Protein AF-A0A529R728-F1 (afdb_monomer)

Foldseek 3Di:
DELVCLLPDNLQVVQVLLVHQVCLQVLCVVLVLDDDCQFADGSSLLVSLLCCCVVPPDHLVVSQVVCVVSVRTHDDSVRNVVSNVSCVSSVVVSVVVSVVVVVVVDDPPDDDWDWDWDWDFDDDPDDDPPDGIDTDTDTDDD

Radius of gyration: 22.69 Å; Cα contacts (8 Å, |Δi|>4): 132; chains: 1; bounding box: 37×40×66 Å

Sequence (142 aa):
MTHESFVDDGWAETLELLGGEELIAESARETKAFLRPRGIRSASDLLRLTLAYCLGKVGMRGVVAWAAASGIADISDVALLGRLRNAGPWLQQLIGHLLQREEEGLAKGRLIRILDATAVAKAGAHEKKNNGLWRMHCAFGS

Nearest PDB structures (foldseek):
  7sxq-assembly2_B  TM=4.331E-01  e=2.943E+00  Plasmodium falciparum 3D7
  8jrb-assembly2_B  TM=3.846E-01  e=2.186E+00  Aquifex pyrophilus
  7sxl-assembly1_A  TM=4.135E-01  e=3.314E+00  Plasmodium falciparum 3D7

pLDDT: mean 82.15, std 14.72, range [48.12, 96.81]

Structure (mmCIF, N/CA/C/O backbone):
data_AF-A0A529R728-F1
#
_entry.id   AF-A0A529R728-F1
#
loop_
_atom_site.group_PDB
_atom_site.id
_atom_site.type_symbol
_atom_site.label_atom_id
_atom_site.label_alt_id
_atom_site.label_comp_id
_atom_site.label_asym_id
_atom_site.label_entity_id
_atom_site.label_seq_id
_atom_site.pdbx_PDB_ins_code
_atom_site.Cartn_x
_atom_site.Cartn_y
_atom_site.Cartn_z
_atom_site.occupancy
_atom_site.B_iso_or_equiv
_atom_site.auth_seq_id
_atom_site.auth_comp_id
_atom_site.auth_asym_id
_atom_site.auth_atom_id
_atom_site.pdbx_PDB_model_num
ATOM 1 N N . MET A 1 1 ? 6.962 -12.471 6.520 1.00 48.12 1 MET A N 1
ATOM 2 C CA . MET A 1 1 ? 6.071 -12.426 5.349 1.00 48.12 1 MET A CA 1
ATOM 3 C C . MET A 1 1 ? 6.966 -12.345 4.113 1.00 48.12 1 MET A C 1
ATOM 5 O O . MET A 1 1 ? 7.691 -11.369 3.971 1.00 48.12 1 MET A O 1
ATOM 9 N N . THR A 1 2 ? 7.100 -13.434 3.350 1.00 51.59 2 THR A N 1
ATOM 10 C CA . THR A 1 2 ? 7.905 -13.480 2.111 1.00 51.59 2 THR A CA 1
ATOM 11 C C . THR A 1 2 ? 7.107 -12.852 0.966 1.00 51.59 2 THR A C 1
ATOM 13 O O . THR A 1 2 ? 5.878 -12.871 1.002 1.00 51.59 2 THR A O 1
ATOM 16 N N . HIS A 1 3 ? 7.778 -12.283 -0.045 1.00 53.56 3 HIS A N 1
ATOM 17 C CA . HIS A 1 3 ? 7.110 -11.638 -1.189 1.00 53.56 3 HIS A CA 1
ATOM 18 C C . HIS A 1 3 ? 6.090 -12.556 -1.886 1.00 53.56 3 HIS A C 1
ATOM 20 O O . HIS A 1 3 ? 5.107 -12.051 -2.407 1.00 53.56 3 HIS A O 1
ATOM 26 N N . GLU A 1 4 ? 6.267 -13.878 -1.791 1.00 53.19 4 GLU A N 1
ATOM 27 C CA . GLU A 1 4 ? 5.329 -14.920 -2.241 1.00 53.19 4 GLU A CA 1
ATOM 28 C C . GLU A 1 4 ? 3.903 -14.761 -1.690 1.00 53.19 4 GLU A C 1
ATOM 30 O O . GLU A 1 4 ? 2.944 -15.012 -2.408 1.00 53.19 4 GLU A O 1
ATOM 35 N N . SER A 1 5 ? 3.731 -14.280 -0.452 1.00 56.59 5 SER A N 1
ATOM 36 C CA . SER A 1 5 ? 2.390 -14.049 0.125 1.00 56.59 5 SER A CA 1
ATOM 37 C C . SER A 1 5 ? 1.618 -12.918 -0.562 1.00 56.59 5 SER A C 1
ATOM 39 O O . SER A 1 5 ? 0.391 -12.905 -0.550 1.00 56.59 5 SER A O 1
ATOM 41 N N . PHE A 1 6 ? 2.333 -12.007 -1.224 1.00 59.56 6 PHE A N 1
ATOM 42 C CA . PHE A 1 6 ? 1.753 -10.986 -2.083 1.00 59.56 6 PHE A CA 1
ATOM 43 C C . PHE A 1 6 ? 1.683 -11.459 -3.534 1.00 59.56 6 PHE A C 1
ATOM 45 O O . PHE A 1 6 ? 1.677 -10.592 -4.396 1.00 59.56 6 PHE A O 1
ATOM 52 N N . VAL A 1 7 ? 1.705 -12.761 -3.858 1.00 58.94 7 VAL A N 1
ATOM 53 C CA . VAL A 1 7 ? 1.700 -13.248 -5.256 1.00 58.94 7 VAL A CA 1
ATOM 54 C C . VAL A 1 7 ? 0.350 -13.788 -5.719 1.00 58.94 7 VAL A C 1
ATOM 56 O O . VAL A 1 7 ? 0.109 -13.567 -6.889 1.00 58.94 7 VAL A O 1
ATOM 59 N N . ASP A 1 8 ? -0.567 -14.288 -4.874 1.00 60.94 8 ASP A N 1
ATOM 60 C CA . ASP A 1 8 ? -2.017 -14.285 -5.203 1.00 60.94 8 ASP A CA 1
ATOM 61 C C . ASP A 1 8 ? -2.948 -14.720 -4.051 1.00 60.94 8 ASP A C 1
ATOM 63 O O . ASP A 1 8 ? -3.868 -13.972 -3.729 1.00 60.94 8 ASP A O 1
ATOM 67 N N . ASP A 1 9 ? -2.699 -15.846 -3.370 1.00 61.41 9 ASP A N 1
ATOM 68 C CA . ASP A 1 9 ? -3.707 -16.435 -2.457 1.00 61.41 9 ASP A CA 1
ATOM 69 C C . ASP A 1 9 ? -4.090 -15.533 -1.266 1.00 61.41 9 ASP A C 1
ATOM 71 O O . ASP A 1 9 ? -5.262 -15.397 -0.932 1.00 61.41 9 ASP A O 1
ATOM 75 N N . GLY A 1 10 ? -3.121 -14.845 -0.652 1.00 79.69 10 GLY A N 1
ATOM 76 C CA . GLY A 1 10 ? -3.386 -13.937 0.474 1.00 79.69 10 GLY A CA 1
ATOM 77 C C . GLY A 1 10 ? -3.778 -12.515 0.063 1.00 79.69 10 GLY A C 1
ATOM 78 O O . GLY A 1 10 ? -4.195 -11.715 0.904 1.00 79.69 10 GLY A O 1
ATOM 79 N N . TRP A 1 11 ? -3.621 -12.155 -1.216 1.00 88.62 11 TRP A N 1
ATOM 80 C CA . TRP A 1 11 ? -3.829 -10.774 -1.650 1.00 88.62 11 TRP A CA 1
ATOM 81 C C . TRP A 1 11 ? -5.313 -10.411 -1.703 1.00 88.62 11 TRP A C 1
ATOM 83 O O . TRP A 1 11 ? -5.693 -9.358 -1.197 1.00 88.62 11 TRP A O 1
ATOM 93 N N . ALA A 1 12 ? -6.156 -11.300 -2.232 1.00 88.75 12 ALA A N 1
ATOM 94 C CA . ALA A 1 12 ? -7.604 -11.100 -2.243 1.00 88.75 12 ALA A CA 1
ATOM 95 C C . ALA A 1 12 ? -8.172 -10.974 -0.817 1.00 88.75 12 ALA A C 1
ATOM 97 O O . ALA A 1 12 ? -8.913 -10.037 -0.531 1.00 88.75 12 ALA A O 1
ATOM 98 N N . GLU A 1 13 ? -7.743 -11.841 0.107 1.00 87.69 13 GLU A N 1
ATOM 99 C CA . GLU A 1 13 ? -8.124 -11.760 1.525 1.00 87.69 13 GLU A CA 1
ATOM 100 C C . GLU A 1 13 ? -7.675 -10.444 2.175 1.00 87.69 13 GLU A C 1
ATOM 102 O O . GLU A 1 13 ? -8.402 -9.859 2.974 1.00 87.69 13 GLU A O 1
ATOM 107 N N . THR A 1 14 ? -6.492 -9.940 1.808 1.00 88.94 14 THR A N 1
ATOM 108 C CA . THR A 1 14 ? -5.997 -8.641 2.287 1.00 88.94 14 THR A CA 1
ATOM 109 C C . THR A 1 14 ? -6.888 -7.492 1.808 1.00 88.94 14 THR A C 1
ATOM 111 O O . THR A 1 14 ? -7.167 -6.577 2.582 1.00 88.94 14 THR A O 1
ATOM 114 N N . LEU A 1 15 ? -7.352 -7.531 0.553 1.00 92.06 15 LEU A N 1
ATOM 115 C CA . LEU A 1 15 ? -8.268 -6.523 0.012 1.00 92.06 15 LEU A CA 1
ATOM 116 C C . LEU A 1 15 ? -9.623 -6.568 0.724 1.00 92.06 15 LEU A C 1
ATOM 118 O O . LEU A 1 15 ? -10.107 -5.525 1.151 1.00 92.06 15 LEU A O 1
ATOM 122 N N . GLU A 1 16 ? -1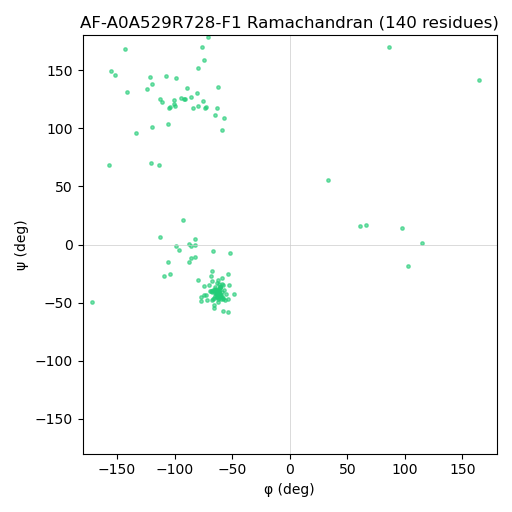0.191 -7.759 0.921 1.00 90.38 16 GLU A N 1
ATOM 123 C CA . GLU A 1 16 ? -11.435 -7.951 1.681 1.00 90.38 16 GLU A CA 1
ATOM 124 C C . GLU A 1 16 ? -11.304 -7.443 3.122 1.00 90.38 16 GLU A C 1
ATOM 126 O O . GLU A 1 16 ? -12.147 -6.689 3.616 1.00 90.38 16 GLU A O 1
ATOM 131 N N . LEU A 1 17 ? -10.192 -7.767 3.792 1.00 86.88 17 LEU A N 1
ATOM 132 C CA . LEU A 1 17 ? -9.917 -7.282 5.141 1.00 86.88 17 LEU A CA 1
ATOM 133 C C . LEU A 1 17 ? -9.931 -5.750 5.201 1.00 86.88 17 LEU A C 1
ATOM 135 O O . LEU A 1 17 ? -10.456 -5.197 6.165 1.00 86.88 17 LEU A O 1
ATOM 139 N N . LEU A 1 18 ? -9.398 -5.088 4.174 1.00 89.62 18 LEU A N 1
ATOM 140 C CA . LEU A 1 18 ? -9.293 -3.634 4.054 1.00 89.62 18 LEU A CA 1
ATOM 141 C C . LEU A 1 18 ? -10.566 -2.939 3.543 1.00 89.62 18 LEU A C 1
ATOM 143 O O . LEU A 1 18 ? -10.546 -1.723 3.357 1.00 89.62 18 LEU A O 1
ATOM 147 N N . GLY A 1 19 ? -11.666 -3.673 3.357 1.00 88.88 19 GLY A N 1
ATOM 148 C CA . GLY A 1 19 ? -12.952 -3.117 2.924 1.00 88.88 19 GLY A CA 1
ATOM 149 C C . GLY A 1 19 ? -13.235 -3.243 1.424 1.00 88.88 19 GLY A C 1
ATOM 150 O O . GLY A 1 19 ? -14.155 -2.598 0.929 1.00 88.88 19 GLY A O 1
ATOM 151 N N . GLY A 1 20 ? -12.472 -4.071 0.710 1.00 93.19 20 GLY A N 1
ATOM 152 C CA . GLY A 1 20 ? -12.697 -4.420 -0.692 1.00 93.19 20 GLY A CA 1
ATOM 153 C C . GLY A 1 20 ? -12.084 -3.446 -1.703 1.00 93.19 20 GLY A C 1
ATOM 154 O O . GLY A 1 20 ? -11.611 -2.355 -1.372 1.00 93.19 20 GLY A O 1
ATOM 155 N N . GLU A 1 21 ? -12.095 -3.849 -2.977 1.00 94.62 21 GLU A N 1
ATOM 156 C CA . GLU A 1 21 ? -11.517 -3.063 -4.081 1.00 94.62 21 GLU A CA 1
ATOM 157 C C . GLU A 1 21 ? -12.166 -1.685 -4.251 1.00 94.62 21 GLU A C 1
ATOM 159 O O . GLU A 1 21 ? -11.479 -0.717 -4.581 1.00 94.62 21 GLU A O 1
ATOM 164 N N . GLU A 1 22 ? -13.477 -1.585 -4.029 1.00 94.50 22 GLU A N 1
ATOM 165 C CA . GLU A 1 22 ? -14.233 -0.348 -4.232 1.00 94.50 22 GLU A CA 1
ATOM 166 C C . GLU A 1 22 ? -13.793 0.744 -3.252 1.00 94.50 22 GLU A C 1
ATOM 168 O O . GLU A 1 22 ? -13.369 1.818 -3.687 1.00 94.50 22 GLU A O 1
ATOM 173 N N . LEU A 1 23 ? -13.777 0.438 -1.950 1.00 94.56 23 LEU A N 1
ATOM 174 C CA . LEU A 1 23 ? -13.329 1.360 -0.904 1.00 94.56 23 LEU A CA 1
ATOM 175 C C . LEU A 1 23 ? -11.861 1.752 -1.100 1.00 94.56 23 LEU A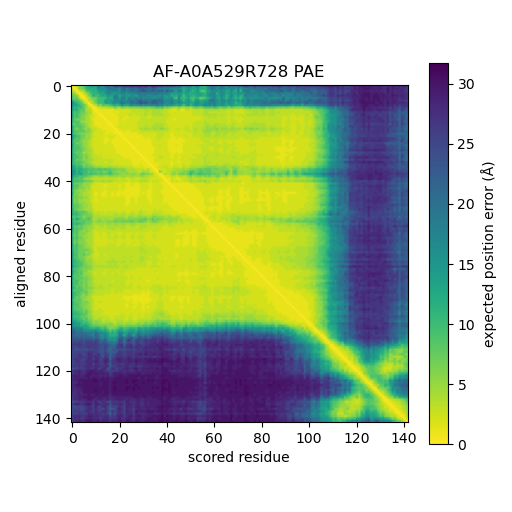 C 1
ATOM 177 O O . LEU A 1 23 ? -11.494 2.923 -0.957 1.00 94.56 23 LEU A O 1
ATOM 181 N N . ILE A 1 24 ? -11.005 0.798 -1.472 1.00 96.38 24 ILE A N 1
ATOM 182 C CA . ILE A 1 24 ? -9.591 1.059 -1.770 1.00 96.38 24 ILE A CA 1
ATOM 183 C C . ILE A 1 24 ? -9.462 2.022 -2.958 1.00 96.38 24 ILE A C 1
ATOM 185 O O . ILE A 1 24 ? -8.694 2.984 -2.889 1.00 96.38 24 ILE A O 1
ATOM 189 N N . ALA A 1 25 ? -10.214 1.808 -4.039 1.00 96.25 25 ALA A N 1
ATOM 190 C CA . ALA A 1 25 ? -10.167 2.660 -5.221 1.00 96.25 25 ALA A CA 1
ATOM 191 C C . ALA A 1 25 ? -10.749 4.060 -4.973 1.00 96.25 25 ALA A C 1
ATOM 193 O O . ALA A 1 25 ? -10.199 5.044 -5.476 1.00 96.25 25 ALA A O 1
ATOM 194 N N . GLU A 1 26 ? -11.842 4.167 -4.219 1.00 96.06 26 GLU A N 1
ATOM 195 C CA . GLU A 1 26 ? -12.470 5.438 -3.852 1.00 96.06 26 GLU A CA 1
ATOM 196 C C . GLU A 1 26 ? -11.548 6.267 -2.953 1.00 96.06 26 GLU A C 1
ATOM 198 O O . GLU A 1 26 ? -11.136 7.366 -3.339 1.00 96.06 26 GLU A O 1
ATOM 203 N N . SER A 1 27 ? -11.094 5.691 -1.838 1.00 96.38 27 SER A N 1
ATOM 204 C CA . SER A 1 27 ? -10.185 6.358 -0.898 1.00 96.38 27 SER A CA 1
ATOM 205 C C . SER A 1 27 ? -8.876 6.812 -1.554 1.00 96.38 27 SER A C 1
ATOM 207 O O . SER A 1 27 ? -8.350 7.885 -1.240 1.00 96.38 27 SER A O 1
ATOM 209 N N . ALA A 1 28 ? -8.352 6.050 -2.522 1.00 96.62 28 ALA A N 1
ATOM 210 C CA . ALA A 1 28 ? -7.142 6.425 -3.254 1.00 96.62 28 ALA A CA 1
ATOM 211 C C . ALA A 1 28 ? -7.347 7.657 -4.146 1.00 96.62 28 ALA A C 1
ATOM 213 O O . ALA A 1 28 ? -6.403 8.423 -4.378 1.00 96.62 28 ALA A O 1
ATOM 214 N N . ARG A 1 29 ? -8.564 7.852 -4.671 1.00 95.31 29 ARG A N 1
ATOM 215 C CA . ARG A 1 29 ? -8.920 9.024 -5.482 1.00 95.31 29 ARG A CA 1
ATOM 216 C C . ARG A 1 29 ? -9.153 10.245 -4.605 1.00 95.31 29 ARG A C 1
ATOM 218 O O . ARG A 1 29 ? -8.610 11.304 -4.917 1.00 95.31 29 ARG A O 1
ATOM 225 N N . GLU A 1 30 ? -9.895 10.091 -3.510 1.00 96.69 30 GLU A N 1
ATOM 226 C CA . GLU A 1 30 ? -10.199 11.166 -2.554 1.00 96.69 30 GLU A CA 1
ATOM 227 C C . GLU A 1 30 ? -8.926 11.806 -1.997 1.00 96.69 30 GLU A C 1
ATOM 229 O O . GLU A 1 30 ? -8.743 13.025 -2.029 1.00 96.69 30 GLU A O 1
ATOM 234 N N . THR A 1 31 ? -7.988 10.961 -1.577 1.00 96.12 31 THR A N 1
ATOM 235 C CA . THR A 1 31 ? -6.689 11.374 -1.028 1.00 96.12 31 THR A CA 1
ATOM 236 C C . THR A 1 31 ? -5.650 11.697 -2.102 1.00 96.12 31 THR A C 1
ATOM 238 O O . THR A 1 31 ? -4.526 12.088 -1.787 1.00 96.12 31 THR A O 1
ATOM 241 N N . LYS A 1 32 ? -6.016 11.564 -3.385 1.00 95.00 32 LYS A N 1
ATOM 242 C CA . LYS A 1 32 ? -5.164 11.808 -4.561 1.00 95.00 32 LYS A CA 1
ATOM 243 C C . LYS A 1 32 ? -3.924 10.907 -4.652 1.00 95.00 32 LYS A C 1
ATOM 245 O O . LYS A 1 32 ? -3.036 11.186 -5.462 1.00 95.00 32 LYS A O 1
ATOM 250 N N . ALA A 1 33 ? -3.870 9.809 -3.899 1.00 94.19 33 ALA A N 1
ATOM 251 C CA . ALA A 1 33 ? -2.793 8.824 -3.988 1.00 94.19 33 ALA A CA 1
ATOM 252 C C . ALA A 1 33 ? -2.769 8.108 -5.351 1.00 94.19 33 ALA A C 1
ATOM 254 O O . ALA A 1 33 ? -1.695 7.875 -5.919 1.00 94.19 33 ALA A O 1
ATOM 255 N N . PHE A 1 34 ? -3.942 7.827 -5.932 1.00 95.12 34 PHE A N 1
ATOM 256 C CA . PHE A 1 34 ? -4.061 7.167 -7.232 1.00 95.12 34 PHE A CA 1
ATOM 257 C C . PHE A 1 34 ? -5.074 7.862 -8.151 1.00 95.12 34 PHE A C 1
ATOM 259 O O . PHE A 1 34 ? -6.272 7.605 -8.119 1.00 95.12 34 PHE A O 1
ATOM 266 N N . LEU A 1 35 ? -4.568 8.741 -9.023 1.00 88.62 35 LEU A N 1
ATOM 267 C CA . LEU A 1 35 ? -5.386 9.457 -10.018 1.00 88.62 35 LEU A CA 1
ATOM 268 C C . LEU A 1 35 ? -5.156 8.994 -11.459 1.00 88.62 35 LEU A C 1
ATOM 270 O O . LEU A 1 35 ?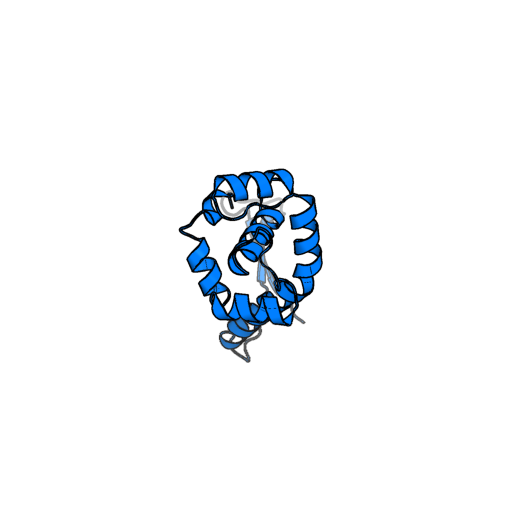 -6.009 9.170 -12.324 1.00 88.62 35 LEU A O 1
ATOM 274 N N . ARG A 1 36 ? -3.960 8.479 -11.754 1.00 86.81 36 ARG A N 1
ATOM 275 C CA . ARG A 1 36 ? -3.544 8.093 -13.109 1.00 86.81 36 ARG A CA 1
ATOM 276 C C . ARG A 1 36 ? -2.715 6.810 -13.043 1.00 86.81 36 ARG A C 1
ATOM 278 O O . ARG A 1 36 ? -1.738 6.832 -12.288 1.00 86.81 36 ARG A O 1
ATOM 285 N N . PRO A 1 37 ? -3.002 5.787 -13.866 1.00 84.75 37 PRO A N 1
ATOM 286 C CA . PRO A 1 37 ? -2.304 4.500 -13.835 1.00 84.75 37 PRO A CA 1
ATOM 287 C C . PRO A 1 37 ? -0.781 4.592 -14.055 1.00 84.75 37 PRO A C 1
ATOM 289 O O . PRO A 1 37 ? -0.006 4.224 -13.180 1.00 84.75 37 PRO A O 1
ATOM 292 N N . ARG A 1 38 ? -0.326 5.177 -15.179 1.00 86.06 38 ARG A N 1
ATOM 293 C CA . ARG A 1 38 ? 1.102 5.378 -15.556 1.00 86.06 38 ARG A CA 1
ATOM 294 C C . ARG A 1 38 ? 2.056 4.258 -15.070 1.00 86.06 38 ARG A C 1
ATOM 296 O O . ARG A 1 38 ? 3.014 4.552 -14.358 1.00 86.06 38 ARG A O 1
ATOM 303 N N . GLY A 1 39 ? 1.765 3.004 -15.419 1.00 86.62 39 GLY A N 1
ATOM 304 C CA . GLY A 1 39 ? 2.590 1.836 -15.066 1.00 86.62 39 GLY A CA 1
ATOM 305 C C . GLY A 1 39 ? 2.053 0.971 -13.919 1.00 86.62 39 GLY A C 1
ATOM 306 O O . GLY A 1 39 ? 2.402 -0.201 -13.831 1.00 86.62 39 GLY A O 1
ATOM 307 N N . ILE A 1 40 ? 1.147 1.503 -13.093 1.00 93.12 40 ILE A N 1
ATOM 308 C CA . ILE A 1 40 ? 0.417 0.765 -12.049 1.00 93.12 40 ILE A CA 1
ATOM 309 C C . ILE A 1 40 ? -1.057 0.707 -12.459 1.00 93.12 40 ILE A C 1
ATOM 311 O O . ILE A 1 40 ? -1.642 1.750 -12.743 1.00 93.12 40 ILE A O 1
ATOM 315 N N . ARG A 1 41 ? -1.662 -0.483 -12.542 1.00 91.94 41 ARG A N 1
ATOM 316 C CA . ARG A 1 41 ? -2.972 -0.658 -13.201 1.00 91.94 41 ARG A CA 1
ATOM 317 C C . ARG A 1 41 ? -4.142 -0.242 -12.315 1.00 91.94 41 ARG A C 1
ATOM 319 O O . ARG A 1 41 ? -5.131 0.275 -12.830 1.00 91.94 41 ARG A O 1
ATOM 326 N N . SER A 1 42 ? -4.000 -0.392 -11.003 1.00 94.62 42 SER A N 1
ATOM 327 C CA . SER A 1 42 ? -5.063 -0.125 -10.035 1.00 94.62 42 SER A CA 1
ATOM 328 C C . SER A 1 42 ? -4.543 0.488 -8.730 1.00 94.62 42 SER A C 1
ATOM 330 O O . SER A 1 42 ? -3.339 0.504 -8.453 1.00 94.62 42 SER A O 1
ATOM 332 N N . ALA A 1 43 ? -5.467 0.989 -7.905 1.00 95.62 43 ALA A N 1
ATOM 333 C CA . ALA A 1 43 ? -5.155 1.362 -6.530 1.00 95.62 43 ALA A CA 1
ATOM 334 C C . ALA A 1 43 ? -4.708 0.129 -5.724 1.00 95.62 43 ALA A C 1
ATOM 336 O O . ALA A 1 43 ? -3.722 0.216 -4.998 1.00 95.62 43 ALA A O 1
ATOM 337 N N . SER A 1 44 ? -5.341 -1.030 -5.930 1.00 95.38 44 SER A N 1
ATOM 338 C CA . SER A 1 44 ? -4.929 -2.309 -5.343 1.00 95.38 44 SER A CA 1
ATOM 339 C C . SER A 1 44 ? -3.457 -2.620 -5.645 1.00 95.38 44 SER A C 1
ATOM 341 O O . SER A 1 44 ? -2.686 -2.887 -4.730 1.00 95.38 44 SER A O 1
ATOM 343 N N . ASP A 1 45 ? -3.005 -2.476 -6.893 1.00 95.31 45 ASP A N 1
ATOM 344 C CA . ASP A 1 45 ? -1.595 -2.701 -7.245 1.00 95.31 45 ASP A CA 1
ATOM 345 C C . ASP A 1 45 ? -0.663 -1.689 -6.572 1.00 95.31 45 ASP A C 1
ATOM 347 O O . ASP A 1 45 ? 0.412 -2.056 -6.098 1.00 95.31 45 ASP A O 1
ATOM 351 N N . LEU A 1 46 ? -1.065 -0.414 -6.477 1.00 95.75 46 LEU A N 1
ATOM 352 C CA . LEU A 1 46 ? -0.286 0.586 -5.741 1.00 95.75 46 LEU A CA 1
ATOM 353 C C . LEU A 1 46 ? -0.143 0.188 -4.265 1.00 95.75 46 LEU A C 1
ATOM 355 O O . LEU A 1 46 ? 0.949 0.299 -3.700 1.00 95.75 46 LEU A O 1
ATOM 359 N N . LEU A 1 47 ? -1.221 -0.288 -3.645 1.00 95.50 47 LEU A N 1
ATOM 360 C CA . LEU A 1 47 ? -1.210 -0.765 -2.268 1.00 95.50 47 LEU A CA 1
ATOM 361 C C . LEU A 1 47 ? -0.319 -2.003 -2.116 1.00 95.50 47 LEU A C 1
ATOM 363 O O . LEU A 1 47 ? 0.488 -2.059 -1.191 1.00 95.50 47 LEU A O 1
ATOM 367 N N . ARG A 1 48 ? -0.386 -2.946 -3.062 1.00 94.44 48 ARG A N 1
ATOM 368 C CA . ARG A 1 48 ? 0.454 -4.153 -3.102 1.00 94.44 48 ARG A CA 1
ATOM 369 C C . ARG A 1 48 ? 1.935 -3.791 -3.132 1.00 94.44 48 ARG A C 1
ATOM 371 O O . ARG A 1 48 ? 2.714 -4.308 -2.337 1.00 9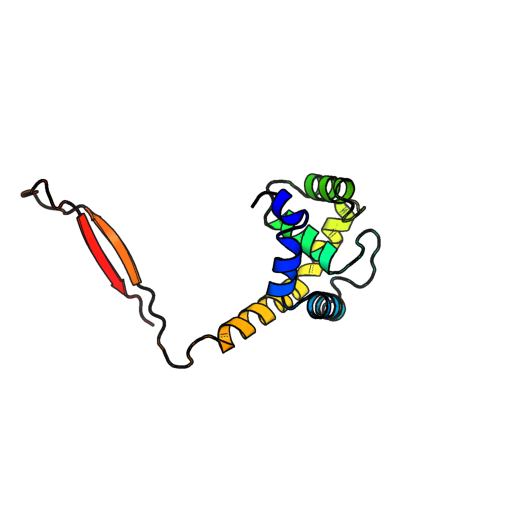4.44 48 ARG A O 1
ATOM 378 N N . LEU A 1 49 ? 2.320 -2.842 -3.987 1.00 94.62 49 LEU A N 1
ATOM 379 C CA . LEU A 1 49 ? 3.693 -2.327 -4.063 1.00 94.62 49 LEU A CA 1
ATOM 380 C C . LEU A 1 49 ? 4.112 -1.593 -2.786 1.00 94.62 49 LEU A C 1
ATOM 382 O O . LEU A 1 49 ? 5.251 -1.729 -2.341 1.00 94.62 49 LEU A O 1
ATOM 386 N N . THR A 1 50 ? 3.193 -0.834 -2.188 1.00 94.38 50 THR A N 1
ATOM 387 C CA . THR A 1 50 ? 3.424 -0.120 -0.926 1.00 94.38 50 THR A CA 1
ATOM 388 C C . THR A 1 50 ? 3.718 -1.100 0.204 1.00 94.38 50 THR A C 1
ATOM 390 O O . THR A 1 50 ? 4.730 -0.965 0.888 1.00 94.38 50 THR A O 1
ATOM 393 N N . LEU A 1 51 ? 2.893 -2.137 0.356 1.00 92.12 51 LEU A N 1
ATOM 394 C CA . LEU A 1 51 ? 3.080 -3.171 1.370 1.00 92.12 51 LEU A CA 1
ATOM 395 C C . LEU A 1 51 ? 4.324 -4.021 1.098 1.00 92.12 51 LEU A C 1
ATOM 397 O O . LEU A 1 51 ? 5.084 -4.286 2.026 1.00 92.12 51 LEU A O 1
ATOM 401 N N . ALA A 1 52 ? 4.600 -4.370 -0.160 1.00 92.00 52 ALA A N 1
ATOM 402 C CA . ALA A 1 52 ? 5.825 -5.073 -0.533 1.00 92.00 52 ALA A CA 1
ATOM 403 C C . ALA A 1 52 ? 7.088 -4.270 -0.182 1.00 92.00 52 ALA A C 1
ATOM 405 O O . ALA A 1 52 ? 8.080 -4.857 0.245 1.00 92.00 52 ALA A O 1
ATOM 406 N N . TYR A 1 53 ? 7.056 -2.941 -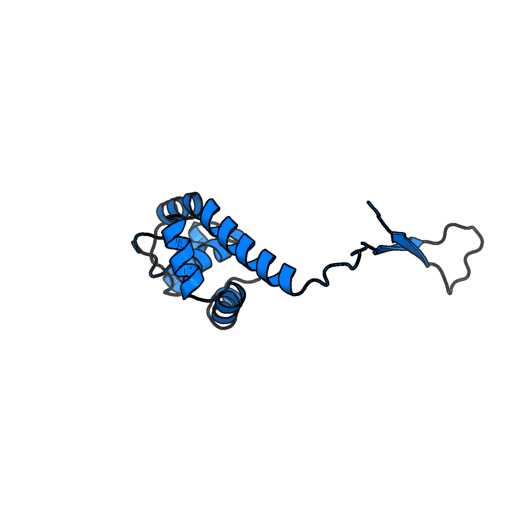0.323 1.00 92.50 53 TYR A N 1
ATOM 407 C CA . TYR A 1 53 ? 8.160 -2.071 0.081 1.00 92.50 53 TYR A CA 1
ATOM 408 C C . TYR A 1 53 ? 8.279 -1.932 1.604 1.00 92.50 53 TYR A C 1
ATOM 410 O O . TYR A 1 53 ? 9.383 -2.002 2.137 1.00 92.50 53 TYR A O 1
ATOM 418 N N . CYS A 1 54 ? 7.164 -1.753 2.315 1.00 89.62 54 CYS A N 1
ATOM 419 C CA . CYS A 1 54 ? 7.171 -1.540 3.764 1.00 89.62 54 CYS A CA 1
ATOM 420 C C . CYS A 1 54 ? 7.451 -2.815 4.574 1.00 89.62 54 CYS A C 1
ATOM 422 O O . CYS A 1 54 ? 8.074 -2.738 5.630 1.00 89.62 54 CYS A O 1
ATOM 424 N N . LEU A 1 55 ? 6.970 -3.971 4.110 1.00 86.81 55 LEU A N 1
ATOM 425 C CA . LEU A 1 55 ? 7.032 -5.249 4.833 1.00 86.81 55 LEU A CA 1
ATOM 426 C C . LEU A 1 55 ? 8.079 -6.214 4.258 1.00 86.81 55 LEU A C 1
ATOM 428 O O . LEU A 1 55 ? 8.422 -7.214 4.894 1.00 86.81 55 LEU A O 1
ATOM 432 N N . GLY A 1 56 ? 8.570 -5.939 3.048 1.00 84.19 56 GLY A N 1
ATOM 433 C CA . GLY A 1 56 ? 9.590 -6.736 2.381 1.00 84.19 56 GLY A CA 1
ATOM 434 C C . GLY A 1 56 ? 10.997 -6.513 2.932 1.00 84.19 56 GLY A C 1
ATOM 435 O O . GLY A 1 56 ? 11.269 -5.598 3.704 1.00 84.19 56 GLY A O 1
ATOM 436 N N . LYS A 1 57 ? 11.929 -7.367 2.496 1.00 85.94 57 LYS A N 1
ATOM 437 C CA . LYS A 1 57 ? 13.362 -7.269 2.848 1.00 85.94 57 LYS A CA 1
ATOM 438 C C . LYS A 1 57 ? 14.203 -6.596 1.762 1.00 85.94 57 LYS A C 1
ATOM 440 O O . LYS A 1 57 ? 15.417 -6.479 1.911 1.00 85.94 57 LYS A O 1
ATOM 445 N N . VAL A 1 58 ? 13.580 -6.209 0.651 1.00 86.06 58 VAL A N 1
ATOM 446 C CA . VAL A 1 58 ? 14.260 -5.654 -0.521 1.00 86.06 58 VAL A CA 1
ATOM 447 C C . VAL A 1 58 ? 13.988 -4.160 -0.643 1.00 86.06 58 VAL A C 1
ATOM 449 O O . VAL A 1 58 ? 12.897 -3.683 -0.344 1.00 86.06 58 VAL A O 1
ATOM 452 N N . GLY A 1 59 ? 14.985 -3.411 -1.113 1.00 90.62 59 GLY A N 1
ATOM 453 C CA . GLY A 1 59 ? 14.808 -1.996 -1.436 1.00 90.62 59 GLY A CA 1
ATOM 454 C C . GLY A 1 59 ? 13.950 -1.778 -2.689 1.00 90.62 59 GLY A C 1
ATOM 455 O O . GLY A 1 59 ? 13.575 -2.724 -3.382 1.00 90.62 59 GLY A O 1
ATOM 456 N N . MET A 1 60 ? 13.711 -0.508 -3.034 1.00 93.38 60 MET A N 1
ATOM 457 C CA . MET A 1 60 ? 12.827 -0.086 -4.136 1.00 93.38 60 MET A CA 1
ATOM 458 C C . MET A 1 60 ? 13.080 -0.823 -5.463 1.00 93.38 60 MET A C 1
ATOM 460 O O . MET A 1 60 ? 12.142 -1.254 -6.126 1.00 93.38 60 MET A O 1
ATOM 464 N N . ARG A 1 61 ? 14.354 -1.018 -5.830 1.00 95.25 61 ARG A N 1
ATOM 465 C CA . ARG A 1 61 ? 14.744 -1.740 -7.053 1.00 95.25 61 ARG A CA 1
ATOM 466 C C . ARG A 1 61 ? 14.290 -3.196 -7.050 1.00 95.25 61 ARG A C 1
ATOM 468 O O . ARG A 1 61 ? 13.863 -3.695 -8.082 1.00 95.25 61 ARG A O 1
ATOM 475 N N . GLY A 1 62 ? 14.365 -3.859 -5.897 1.00 95.19 62 GLY A N 1
ATOM 476 C CA . GLY A 1 62 ? 13.886 -5.230 -5.746 1.00 95.19 62 GLY A CA 1
ATOM 477 C C . GLY A 1 62 ? 12.368 -5.312 -5.870 1.00 95.19 62 GLY A C 1
ATOM 478 O O . GLY A 1 62 ? 11.871 -6.199 -6.553 1.00 95.19 62 GLY A O 1
ATOM 479 N N . VAL A 1 63 ? 11.641 -4.351 -5.289 1.00 95.06 63 VAL A N 1
ATOM 480 C CA . VAL A 1 63 ? 10.174 -4.277 -5.403 1.00 95.06 63 VAL A CA 1
ATOM 481 C C . VAL A 1 63 ? 9.744 -4.074 -6.853 1.00 95.06 63 VAL A C 1
ATOM 483 O O . VAL A 1 63 ? 8.876 -4.791 -7.333 1.00 95.06 63 VAL A O 1
ATOM 486 N N . VAL A 1 64 ? 10.374 -3.142 -7.570 1.00 95.56 64 VAL A N 1
ATOM 487 C CA . VAL A 1 64 ? 10.083 -2.892 -8.990 1.00 95.56 64 VAL A CA 1
ATOM 488 C C . VAL A 1 64 ? 10.408 -4.107 -9.860 1.00 95.56 64 VAL A C 1
ATOM 490 O O . VAL A 1 64 ? 9.594 -4.491 -10.695 1.00 95.56 64 VAL A O 1
ATOM 493 N N . ALA A 1 65 ? 11.566 -4.741 -9.651 1.00 95.06 65 ALA A N 1
ATOM 494 C CA . ALA A 1 65 ? 11.941 -5.938 -10.399 1.00 95.06 65 ALA A CA 1
ATOM 495 C C . ALA A 1 65 ? 10.948 -7.088 -10.160 1.00 95.06 65 ALA A C 1
ATOM 497 O O . ALA A 1 65 ? 10.518 -7.742 -11.107 1.00 95.06 65 ALA A O 1
ATOM 498 N N . TRP A 1 66 ? 10.540 -7.293 -8.905 1.00 94.38 66 TRP A N 1
ATOM 499 C CA . TRP A 1 66 ? 9.514 -8.268 -8.542 1.00 94.38 66 TRP A CA 1
ATOM 500 C C . TRP A 1 66 ? 8.157 -7.942 -9.176 1.00 94.38 66 TRP A C 1
ATOM 502 O O . TRP A 1 66 ? 7.508 -8.837 -9.715 1.00 94.38 66 TRP A O 1
ATOM 512 N N . ALA A 1 67 ? 7.741 -6.676 -9.159 1.00 94.25 67 ALA A N 1
ATOM 513 C CA . ALA A 1 67 ? 6.472 -6.237 -9.728 1.00 94.25 67 ALA A CA 1
ATOM 514 C C . ALA A 1 67 ? 6.396 -6.470 -11.239 1.00 94.25 67 ALA A C 1
ATOM 516 O O . ALA A 1 67 ? 5.372 -6.949 -11.728 1.00 94.25 67 ALA A O 1
ATOM 517 N N . ALA A 1 68 ? 7.487 -6.180 -11.955 1.00 94.44 68 ALA A N 1
ATOM 518 C CA . ALA A 1 68 ? 7.591 -6.418 -13.388 1.00 94.44 68 ALA A CA 1
ATOM 519 C C . ALA A 1 68 ? 7.578 -7.921 -13.698 1.00 94.44 68 ALA A C 1
ATOM 521 O O . ALA A 1 68 ? 6.804 -8.368 -14.542 1.00 94.44 68 ALA A O 1
ATOM 522 N N . ALA A 1 69 ? 8.370 -8.715 -12.966 1.00 93.44 69 ALA A N 1
ATOM 523 C CA . ALA A 1 69 ? 8.424 -10.169 -13.130 1.00 93.44 69 ALA A CA 1
ATOM 524 C C . ALA A 1 69 ? 7.086 -10.861 -12.810 1.00 93.44 69 ALA A C 1
ATOM 526 O O . ALA A 1 69 ? 6.741 -11.850 -13.447 1.00 93.44 69 ALA A O 1
ATOM 527 N N . SER A 1 70 ? 6.324 -10.320 -11.857 1.00 91.00 70 SER A N 1
ATOM 528 C CA . SER A 1 70 ? 5.008 -10.838 -11.453 1.00 91.00 70 SER A CA 1
ATOM 529 C C . SER A 1 70 ? 3.860 -10.267 -12.294 1.00 91.00 70 SER A C 1
ATOM 531 O O . SER A 1 70 ? 2.700 -10.566 -12.038 1.00 91.00 70 SER A O 1
ATOM 533 N N . GLY A 1 71 ? 4.151 -9.396 -13.268 1.00 91.50 71 GLY A N 1
ATOM 534 C CA . GLY A 1 71 ? 3.135 -8.765 -14.107 1.00 91.50 71 GLY A CA 1
ATOM 535 C C . GLY A 1 71 ? 2.192 -7.812 -13.363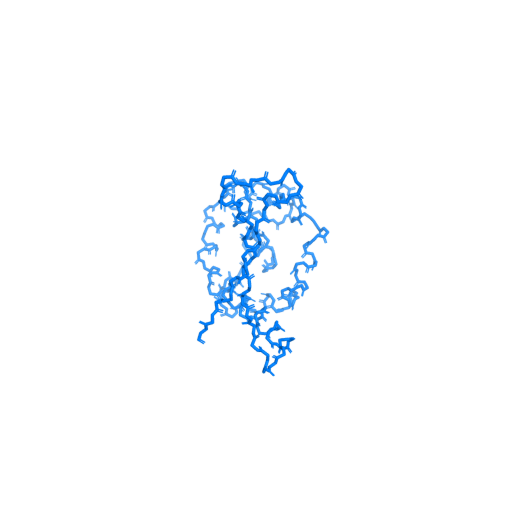 1.00 91.50 71 GLY A C 1
ATOM 536 O O . GLY A 1 71 ? 1.144 -7.482 -13.914 1.00 91.50 71 GLY A O 1
ATOM 537 N N . ILE A 1 72 ? 2.544 -7.365 -12.152 1.00 92.25 72 ILE A N 1
ATOM 538 C CA . ILE A 1 72 ? 1.740 -6.471 -11.298 1.00 92.25 72 ILE A CA 1
ATOM 539 C C . ILE A 1 72 ? 1.842 -5.025 -11.798 1.00 92.25 72 ILE A C 1
ATOM 541 O O . ILE A 1 72 ? 0.837 -4.338 -11.983 1.00 92.25 72 ILE A O 1
ATOM 545 N N . ALA A 1 73 ? 3.064 -4.553 -12.042 1.00 94.19 73 ALA A N 1
ATOM 546 C CA . ALA A 1 73 ? 3.323 -3.191 -12.494 1.00 94.19 73 ALA A CA 1
ATOM 547 C C . ALA A 1 73 ? 4.644 -3.100 -13.259 1.00 94.19 73 ALA A C 1
ATOM 549 O O . ALA A 1 73 ? 5.601 -3.801 -12.941 1.00 94.19 73 ALA A O 1
ATOM 550 N N . ASP A 1 74 ? 4.698 -2.178 -14.217 1.00 94.75 74 ASP A N 1
ATOM 551 C CA . ASP A 1 74 ? 5.919 -1.792 -14.925 1.00 94.75 74 ASP A CA 1
ATOM 552 C C . ASP A 1 74 ? 6.164 -0.297 -14.681 1.00 94.75 74 ASP A C 1
ATOM 554 O O . ASP A 1 74 ? 5.467 0.574 -15.210 1.00 94.75 74 ASP A O 1
ATOM 558 N N . ILE A 1 75 ? 7.079 0.000 -13.759 1.00 95.31 75 ILE A N 1
ATOM 559 C CA . ILE A 1 75 ? 7.336 1.3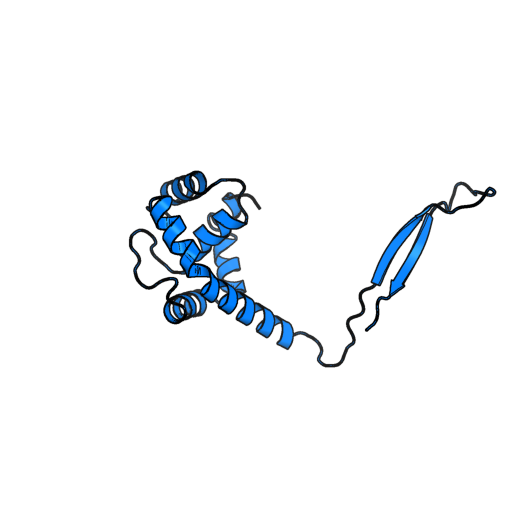46 -13.241 1.00 95.31 75 ILE A CA 1
ATOM 560 C C . ILE A 1 75 ? 8.792 1.459 -12.786 1.00 95.31 75 ILE A C 1
ATOM 562 O O . ILE A 1 75 ? 9.341 0.505 -12.258 1.00 95.31 75 ILE A O 1
ATOM 566 N N . SER A 1 76 ? 9.432 2.622 -12.932 1.00 95.38 76 SER A N 1
ATOM 567 C CA . SER A 1 76 ? 10.787 2.828 -12.397 1.00 95.38 76 SER A CA 1
ATOM 568 C C . SER A 1 76 ? 10.806 2.996 -10.872 1.00 95.38 76 SER A C 1
ATOM 570 O O . SER A 1 76 ? 9.816 3.402 -10.260 1.00 95.38 76 SER A O 1
ATOM 572 N N . ASP A 1 77 ? 11.961 2.754 -10.245 1.00 95.06 77 ASP A N 1
ATOM 573 C CA . ASP A 1 77 ? 12.166 2.942 -8.800 1.00 95.06 77 ASP A CA 1
ATOM 574 C C . ASP A 1 77 ? 11.901 4.392 -8.352 1.00 95.06 77 ASP A C 1
ATOM 576 O O . ASP A 1 77 ? 11.238 4.623 -7.339 1.00 95.06 77 ASP A O 1
ATOM 580 N N . VAL A 1 78 ? 12.333 5.381 -9.138 1.00 95.25 78 VAL A N 1
ATOM 581 C CA . VAL A 1 78 ? 12.065 6.805 -8.877 1.00 95.25 78 VAL A CA 1
ATOM 582 C C . VAL A 1 78 ? 10.576 7.141 -9.020 1.00 95.25 78 VAL A C 1
ATOM 584 O O . VAL A 1 78 ? 10.037 7.913 -8.222 1.00 95.25 78 VAL A O 1
ATOM 587 N N . ALA A 1 79 ? 9.887 6.560 -10.007 1.00 94.25 79 ALA A N 1
ATOM 588 C CA . ALA A 1 79 ? 8.455 6.777 -10.183 1.00 94.25 79 ALA A CA 1
ATOM 589 C C . ALA A 1 79 ? 7.645 6.132 -9.047 1.00 94.25 79 ALA A C 1
ATOM 591 O O . ALA A 1 79 ? 6.724 6.772 -8.536 1.00 94.25 79 ALA A O 1
ATOM 592 N N . LEU A 1 80 ? 8.023 4.931 -8.589 1.00 95.12 80 LEU A N 1
ATOM 593 C CA . LEU A 1 80 ? 7.413 4.292 -7.421 1.00 95.12 80 LEU A CA 1
ATOM 594 C C . LEU A 1 80 ? 7.643 5.118 -6.147 1.00 95.12 80 LEU A C 1
ATOM 596 O O . LEU A 1 80 ? 6.686 5.400 -5.428 1.00 95.12 80 LEU A O 1
ATOM 600 N N . LEU A 1 81 ? 8.864 5.613 -5.913 1.00 94.12 81 LEU A N 1
ATOM 601 C CA . LEU A 1 81 ? 9.156 6.514 -4.791 1.00 94.12 81 LEU A CA 1
ATOM 602 C C . LEU A 1 81 ? 8.254 7.759 -4.804 1.00 94.12 81 LEU A C 1
ATOM 604 O O . LEU A 1 81 ? 7.737 8.168 -3.763 1.00 94.12 81 LEU A O 1
ATOM 608 N N . GLY A 1 82 ? 8.039 8.350 -5.982 1.00 92.81 82 GLY A N 1
ATOM 609 C CA . GLY A 1 82 ? 7.128 9.481 -6.155 1.00 92.81 82 GLY A CA 1
ATOM 610 C C . GLY A 1 82 ? 5.677 9.155 -5.787 1.00 92.81 82 GLY A C 1
ATOM 611 O O . GLY A 1 82 ? 4.980 10.010 -5.245 1.00 92.81 82 GLY A O 1
ATOM 612 N N . ARG A 1 83 ? 5.217 7.922 -6.028 1.00 93.44 83 ARG A N 1
ATOM 613 C CA . ARG A 1 83 ? 3.882 7.469 -5.608 1.00 93.44 83 ARG A CA 1
ATOM 614 C C . ARG A 1 83 ? 3.795 7.272 -4.101 1.00 93.44 83 ARG A C 1
ATOM 616 O O . ARG A 1 83 ? 2.884 7.813 -3.486 1.00 93.44 83 ARG A O 1
ATOM 623 N N . LEU A 1 84 ? 4.766 6.579 -3.505 1.00 92.69 84 LEU A N 1
ATOM 624 C CA . LEU A 1 84 ? 4.771 6.288 -2.067 1.00 92.69 84 LEU A CA 1
ATOM 625 C C . LEU A 1 84 ? 4.790 7.559 -1.213 1.00 92.69 84 LEU A C 1
ATOM 627 O O . LEU A 1 84 ? 4.095 7.633 -0.205 1.00 92.69 84 LEU A O 1
ATOM 631 N N . ARG A 1 85 ? 5.501 8.604 -1.656 1.00 91.81 85 ARG A N 1
ATOM 632 C CA . ARG A 1 85 ? 5.488 9.920 -0.991 1.00 91.81 85 ARG A CA 1
ATOM 633 C C . ARG A 1 85 ? 4.094 10.552 -0.901 1.00 91.81 85 ARG A C 1
ATOM 635 O O . ARG A 1 85 ? 3.844 11.307 0.029 1.00 91.81 85 ARG A O 1
ATOM 642 N N . ASN A 1 86 ? 3.201 10.241 -1.839 1.00 89.81 86 ASN A N 1
ATOM 643 C CA . ASN A 1 86 ? 1.832 10.759 -1.869 1.00 89.81 86 ASN A CA 1
ATOM 644 C C . ASN A 1 86 ? 0.808 9.796 -1.244 1.00 89.81 86 ASN A C 1
ATOM 646 O O . ASN A 1 86 ? -0.358 10.152 -1.116 1.00 89.81 86 ASN A O 1
ATOM 650 N N . ALA A 1 87 ? 1.222 8.589 -0.848 1.00 93.44 87 ALA A N 1
ATOM 651 C CA . ALA A 1 87 ? 0.327 7.572 -0.300 1.00 93.44 87 ALA A CA 1
ATOM 652 C C . ALA A 1 87 ? 0.027 7.763 1.199 1.00 93.44 87 ALA A C 1
ATOM 654 O O . ALA A 1 87 ? -0.871 7.113 1.718 1.00 93.44 87 ALA A O 1
ATOM 655 N N . GLY A 1 88 ? 0.739 8.649 1.905 1.00 94.06 88 GLY A N 1
ATOM 656 C CA . GLY A 1 88 ? 0.597 8.836 3.358 1.00 94.06 88 GLY A CA 1
ATOM 657 C C . GLY A 1 88 ? -0.844 9.098 3.830 1.00 94.06 88 GLY A C 1
ATOM 658 O O . GLY A 1 88 ? -1.359 8.303 4.617 1.00 94.06 88 GLY A O 1
ATOM 659 N N . PRO A 1 89 ? -1.526 10.149 3.330 1.00 96.19 89 PRO A N 1
ATOM 660 C CA . PRO A 1 89 ? -2.920 10.427 3.690 1.00 96.19 89 PRO A CA 1
ATOM 661 C C . PRO A 1 89 ? -3.876 9.275 3.35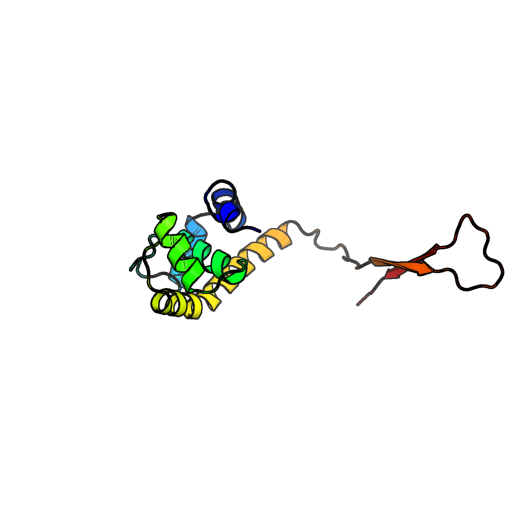3 1.00 96.19 89 PRO A C 1
ATOM 663 O O . PRO A 1 89 ? -4.817 9.008 4.093 1.00 96.19 89 PRO A O 1
ATOM 666 N N . TRP A 1 90 ? -3.607 8.558 2.262 1.00 96.81 90 TRP A N 1
ATOM 667 C CA . TRP A 1 90 ? -4.404 7.407 1.851 1.00 96.81 90 TRP A CA 1
ATOM 668 C C . TRP A 1 90 ? -4.278 6.225 2.811 1.00 96.81 90 TRP A C 1
ATOM 670 O O . TRP A 1 90 ? -5.286 5.679 3.251 1.00 96.81 90 TRP A O 1
ATOM 680 N N . LEU A 1 91 ? -3.050 5.870 3.196 1.00 95.12 91 LEU A N 1
ATOM 681 C CA . LEU A 1 91 ? -2.804 4.813 4.178 1.00 95.12 91 LEU A CA 1
ATOM 682 C C . LEU A 1 91 ? -3.428 5.157 5.533 1.00 95.12 91 LEU A C 1
ATOM 684 O O . LEU A 1 91 ? -3.996 4.283 6.182 1.00 95.12 91 LEU A O 1
ATOM 688 N N . GLN A 1 92 ? -3.367 6.427 5.942 1.00 94.56 92 GLN A N 1
ATOM 689 C CA . GLN A 1 92 ? -4.030 6.895 7.157 1.00 94.56 92 GLN A CA 1
ATOM 690 C C . GLN A 1 92 ? -5.549 6.679 7.097 1.00 94.56 92 GLN A C 1
ATOM 692 O O . GLN A 1 92 ? -6.128 6.210 8.075 1.00 94.56 92 GLN A O 1
ATOM 697 N N . GLN A 1 93 ? -6.188 6.976 5.961 1.00 94.31 93 GLN A N 1
ATOM 698 C CA . GLN A 1 93 ? -7.624 6.758 5.774 1.00 94.31 93 GLN A CA 1
ATOM 699 C C . GLN A 1 93 ? -7.986 5.265 5.816 1.00 94.31 93 GLN A C 1
ATOM 701 O O . GLN A 1 93 ? -8.919 4.889 6.522 1.00 94.31 93 GLN A O 1
ATOM 706 N N . LEU A 1 94 ? -7.215 4.400 5.143 1.00 93.31 94 LEU A N 1
ATOM 707 C CA . LEU A 1 94 ? -7.429 2.946 5.177 1.00 93.31 94 LEU A CA 1
ATOM 708 C C . LEU A 1 94 ? -7.308 2.371 6.597 1.00 93.31 94 LEU A C 1
ATOM 710 O O . LEU A 1 94 ? -8.153 1.587 7.024 1.00 93.31 94 LEU A O 1
ATOM 714 N N . ILE A 1 95 ? -6.290 2.792 7.353 1.00 91.62 95 ILE A N 1
ATOM 715 C CA . ILE A 1 95 ? -6.125 2.386 8.758 1.00 91.62 95 ILE A CA 1
ATOM 716 C C . ILE A 1 95 ? -7.286 2.914 9.610 1.00 91.62 95 ILE A C 1
ATOM 718 O O . ILE A 1 95 ? -7.782 2.194 10.472 1.00 91.62 95 ILE A O 1
ATOM 722 N N . GLY A 1 96 ? -7.751 4.141 9.357 1.00 90.81 96 GLY A N 1
ATOM 723 C CA . GLY A 1 96 ? -8.921 4.709 10.027 1.00 90.81 96 GLY A CA 1
ATOM 724 C C . GLY A 1 96 ? -10.178 3.857 9.842 1.00 90.81 96 GLY A C 1
ATOM 725 O O . GLY A 1 96 ? -10.850 3.554 10.826 1.00 90.81 96 GLY A O 1
ATOM 726 N N . HIS A 1 97 ? -10.453 3.403 8.616 1.00 88.00 97 HIS A N 1
ATOM 727 C CA . HIS A 1 97 ? -11.577 2.504 8.334 1.00 88.00 97 HIS A CA 1
ATOM 728 C C . HIS A 1 97 ? -11.444 1.152 9.048 1.00 88.00 97 HIS A C 1
ATOM 730 O O . HIS A 1 97 ? -12.414 0.669 9.632 1.00 88.00 97 HIS A O 1
ATOM 736 N N . LEU A 1 98 ? -10.244 0.559 9.056 1.00 86.44 98 LEU A N 1
ATOM 737 C CA . LEU A 1 98 ? -9.990 -0.686 9.788 1.00 86.44 98 LEU A CA 1
ATOM 738 C C . LEU A 1 98 ? -10.261 -0.537 11.290 1.00 86.44 98 LEU A C 1
ATOM 740 O O . LEU A 1 98 ? -10.923 -1.385 11.884 1.00 86.44 98 LEU A O 1
ATOM 744 N N . LEU A 1 99 ? -9.760 0.540 11.901 1.00 86.12 99 LEU A N 1
ATOM 745 C CA . LEU A 1 99 ? -9.927 0.787 13.332 1.00 86.12 99 LEU A CA 1
ATOM 746 C C . LEU A 1 99 ? -11.394 1.022 13.703 1.00 86.12 99 LEU A C 1
ATOM 748 O O . LEU A 1 99 ? -11.855 0.470 14.696 1.00 86.12 99 LEU A O 1
ATOM 752 N N . GLN A 1 100 ? -12.141 1.778 12.895 1.00 84.44 100 GLN A N 1
ATOM 753 C CA . GLN A 1 100 ? -13.575 1.989 13.118 1.00 84.44 100 GLN A CA 1
ATOM 754 C C . GLN A 1 100 ? -14.363 0.675 13.065 1.00 84.44 100 GLN A C 1
ATOM 756 O O . GLN A 1 100 ? -15.224 0.446 13.912 1.00 84.44 100 GLN A O 1
ATOM 761 N N . ARG A 1 101 ? -14.027 -0.223 12.129 1.00 79.62 101 ARG A N 1
ATOM 762 C CA . ARG A 1 101 ? -14.664 -1.544 12.038 1.00 79.62 101 ARG A CA 1
ATOM 763 C C . ARG A 1 101 ? -14.409 -2.399 13.284 1.00 79.62 101 ARG A C 1
ATOM 765 O O . ARG A 1 101 ? -15.313 -3.078 13.761 1.00 79.62 101 ARG A O 1
ATOM 772 N N . GLU A 1 102 ? -13.192 -2.367 13.823 1.00 74.00 102 GLU A N 1
ATOM 773 C CA . GLU A 1 102 ? -12.849 -3.081 15.062 1.00 74.00 102 GLU A CA 1
ATOM 774 C C . GLU A 1 102 ? -13.525 -2.452 16.298 1.00 74.00 102 GLU A C 1
ATOM 776 O O . GLU A 1 102 ? -13.952 -3.167 17.207 1.00 74.00 102 GLU A O 1
ATOM 781 N N . GLU A 1 103 ? -13.694 -1.124 16.329 1.00 69.25 103 GLU A N 1
ATOM 782 C CA . GLU A 1 103 ? -14.422 -0.421 17.398 1.00 69.25 103 GLU A CA 1
ATOM 783 C C . GLU A 1 103 ? -15.901 -0.820 17.498 1.00 69.25 103 GLU A C 1
ATOM 785 O O . GLU A 1 103 ? -16.455 -0.836 18.599 1.00 69.25 103 GLU A O 1
ATOM 790 N N . GLU A 1 104 ? -16.546 -1.186 16.389 1.00 62.56 104 GLU A N 1
ATOM 791 C CA . GLU A 1 104 ? -17.923 -1.695 16.396 1.00 62.56 104 GLU A CA 1
ATOM 792 C C . GLU A 1 104 ? -18.043 -3.079 17.062 1.00 62.56 104 GLU A C 1
ATOM 794 O O . GLU A 1 104 ? -19.084 -3.396 17.642 1.00 62.56 104 GLU A O 1
ATOM 799 N N . GLY A 1 105 ? -16.970 -3.879 17.042 1.00 60.12 105 GLY A N 1
ATOM 800 C CA . GLY A 1 105 ? -16.884 -5.185 17.708 1.00 60.12 105 GLY A CA 1
ATOM 801 C C . GLY A 1 105 ? -16.412 -5.123 19.166 1.00 60.12 105 GLY A C 1
ATOM 802 O O . GLY A 1 105 ? -16.576 -6.087 19.923 1.00 60.12 105 GLY A O 1
ATOM 803 N N . LEU A 1 106 ? -15.843 -3.994 19.593 1.00 58.47 106 LEU A N 1
ATOM 804 C CA . LEU A 1 106 ? -15.389 -3.781 20.963 1.00 58.47 106 LEU A CA 1
ATOM 805 C C . LEU A 1 106 ? -16.588 -3.530 21.883 1.00 58.47 106 LEU A C 1
ATOM 807 O O . LEU A 1 106 ? -17.379 -2.608 21.691 1.00 58.47 106 LEU A O 1
ATOM 811 N N . ALA A 1 107 ? -16.713 -4.346 22.934 1.00 59.66 107 ALA A N 1
ATOM 812 C CA . ALA A 1 107 ? -17.751 -4.177 23.945 1.00 59.66 107 ALA A CA 1
ATOM 813 C C . ALA A 1 107 ? -17.632 -2.791 24.604 1.00 59.66 107 ALA A C 1
ATOM 815 O O . ALA A 1 107 ? -16.834 -2.594 25.525 1.00 59.66 107 ALA A O 1
ATOM 816 N N . LYS A 1 108 ? -18.446 -1.830 24.148 1.00 61.50 108 LYS A N 1
ATOM 817 C CA . LYS A 1 108 ? -18.557 -0.498 24.752 1.00 61.50 108 LYS A CA 1
ATOM 818 C C . LYS A 1 108 ? -18.937 -0.671 26.227 1.00 61.50 108 LYS A C 1
ATOM 820 O O . LYS A 1 108 ? -20.044 -1.098 26.542 1.00 61.50 108 LYS A O 1
ATOM 825 N N . GLY A 1 109 ? -17.988 -0.398 27.126 1.00 60.59 109 GLY A N 1
ATOM 826 C CA . GLY A 1 109 ? -18.181 -0.471 28.579 1.00 60.59 109 GLY A CA 1
ATOM 827 C C . GLY A 1 109 ? -17.376 -1.535 29.335 1.00 60.59 109 GLY A C 1
ATOM 828 O O . GLY A 1 109 ? -17.512 -1.610 30.555 1.00 60.59 109 GLY A O 1
ATOM 829 N N . ARG A 1 110 ? -16.521 -2.341 28.686 1.00 58.06 110 ARG A N 1
ATOM 830 C CA . ARG A 1 110 ? -15.558 -3.193 29.415 1.00 58.06 110 ARG A CA 1
ATOM 831 C C . ARG A 1 110 ? -14.171 -2.559 29.422 1.00 58.06 110 ARG A C 1
ATOM 833 O O . ARG A 1 110 ? -13.607 -2.274 28.374 1.00 58.06 110 ARG A O 1
ATOM 840 N N . LEU A 1 111 ? -13.618 -2.369 30.619 1.00 62.28 111 LEU A N 1
ATOM 841 C CA . LEU A 1 111 ? -12.234 -1.939 30.801 1.00 62.28 111 LEU A CA 1
ATOM 842 C C . LEU A 1 111 ? -11.299 -3.030 30.266 1.00 62.28 111 LEU A C 1
ATOM 844 O O . LEU A 1 111 ? -11.205 -4.112 30.848 1.00 62.28 111 LEU A O 1
ATOM 848 N N . ILE A 1 112 ? -10.604 -2.745 29.167 1.00 63.66 112 ILE A N 1
ATOM 849 C CA . ILE A 1 112 ? -9.469 -3.558 28.734 1.00 63.66 112 ILE A CA 1
ATOM 850 C C . ILE A 1 112 ? -8.322 -3.246 29.689 1.00 63.66 112 ILE A C 1
ATOM 852 O O . ILE A 1 112 ? -7.864 -2.110 29.779 1.00 63.66 112 ILE A O 1
ATOM 856 N N . ARG A 1 113 ? -7.876 -4.259 30.431 1.00 66.19 113 ARG A N 1
ATOM 857 C CA . ARG A 1 113 ? -6.734 -4.154 31.337 1.00 66.19 113 ARG A CA 1
ATOM 858 C C . ARG A 1 113 ? -5.599 -4.988 30.774 1.00 66.19 113 ARG A C 1
ATOM 860 O O . ARG A 1 113 ? -5.759 -6.186 30.560 1.00 66.19 113 ARG A O 1
ATOM 867 N N . ILE A 1 114 ? -4.458 -4.349 30.548 1.00 71.38 114 ILE A N 1
ATOM 868 C CA . ILE A 1 114 ? -3.234 -5.049 30.166 1.00 71.38 114 ILE A CA 1
ATOM 869 C C . ILE A 1 114 ? -2.732 -5.784 31.413 1.00 71.38 114 ILE A C 1
ATOM 871 O O . ILE A 1 114 ? -2.450 -5.154 32.437 1.00 71.38 114 ILE A O 1
ATOM 875 N N . LEU A 1 115 ? -2.662 -7.114 31.329 1.00 69.38 115 LEU A N 1
ATOM 876 C CA . LEU A 1 115 ? -1.982 -7.953 32.309 1.00 69.38 115 LEU A CA 1
ATOM 877 C C . LEU A 1 115 ? -0.662 -8.423 31.711 1.00 69.38 115 LEU A C 1
ATOM 879 O O . LEU A 1 115 ? -0.665 -9.161 30.728 1.00 69.38 115 LEU A O 1
ATOM 883 N N . ASP A 1 116 ? 0.445 -8.028 32.329 1.00 76.88 116 ASP A N 1
ATOM 884 C CA . ASP A 1 116 ? 1.730 -8.665 32.065 1.00 76.88 116 ASP A CA 1
ATOM 885 C C . ASP A 1 116 ? 1.924 -9.855 33.015 1.00 76.88 116 ASP A C 1
ATOM 887 O O . ASP A 1 116 ? 1.643 -9.764 34.216 1.00 76.88 116 ASP A O 1
ATOM 891 N N . ALA A 1 117 ? 2.381 -10.977 32.462 1.00 69.81 117 ALA A N 1
ATOM 892 C CA . ALA A 1 117 ? 2.630 -12.222 33.180 1.00 69.81 117 ALA A CA 1
ATOM 893 C C . ALA A 1 117 ? 4.103 -12.614 33.027 1.00 69.81 117 ALA A C 1
ATOM 895 O O . ALA A 1 117 ? 4.446 -13.585 32.349 1.00 69.81 117 ALA A O 1
ATOM 896 N N . THR A 1 118 ? 4.982 -11.851 33.672 1.00 77.31 118 THR A N 1
ATOM 897 C CA . THR A 1 118 ? 6.418 -12.127 33.660 1.00 77.31 118 THR A CA 1
ATOM 898 C C . THR A 1 118 ? 6.764 -13.227 34.671 1.00 77.31 118 THR A C 1
ATOM 900 O O . THR A 1 118 ? 6.372 -13.190 35.844 1.00 77.31 118 THR A O 1
ATOM 903 N N . ALA A 1 119 ? 7.513 -14.232 34.212 1.00 78.62 119 ALA A N 1
ATOM 904 C CA . ALA A 1 119 ? 8.081 -15.265 35.069 1.00 78.62 119 ALA A CA 1
ATOM 905 C C . ALA A 1 119 ? 9.424 -14.789 35.640 1.00 78.62 119 ALA A C 1
ATOM 907 O O . ALA A 1 119 ? 10.318 -14.401 34.892 1.00 78.62 119 ALA A O 1
ATOM 908 N N . VAL A 1 120 ? 9.573 -14.837 36.963 1.00 78.81 120 VAL A N 1
ATOM 909 C CA . VAL A 1 120 ? 10.786 -14.415 37.675 1.00 78.81 120 VAL A CA 1
ATOM 910 C C . VAL A 1 120 ? 11.359 -15.605 38.436 1.00 78.81 120 VAL A C 1
ATOM 912 O O . VAL A 1 120 ? 10.618 -16.384 39.039 1.00 78.81 120 VAL A O 1
ATOM 915 N N . ALA A 1 121 ? 12.682 -15.766 38.415 1.00 72.62 121 ALA A N 1
ATOM 916 C CA . ALA A 1 121 ? 13.352 -16.783 39.217 1.00 72.62 121 ALA A CA 1
ATOM 917 C C . ALA A 1 121 ? 13.128 -16.514 40.713 1.00 72.62 121 ALA A C 1
ATOM 919 O O . ALA A 1 121 ? 13.230 -15.379 41.182 1.00 72.62 121 ALA A O 1
ATOM 920 N N . LYS A 1 122 ? 12.816 -17.561 41.480 1.00 67.62 122 LYS A N 1
ATOM 921 C CA . LYS A 1 122 ? 12.652 -17.453 42.932 1.00 67.62 122 LYS A CA 1
ATOM 922 C C . LYS A 1 122 ? 13.978 -17.033 43.579 1.00 67.62 122 LYS A C 1
ATOM 924 O O . LYS A 1 122 ? 14.937 -17.793 43.541 1.00 67.62 122 LYS A O 1
ATOM 929 N N . ALA A 1 123 ? 14.027 -15.874 44.235 1.00 63.62 123 ALA A N 1
ATOM 930 C CA . ALA A 1 123 ? 15.175 -15.496 45.059 1.00 63.62 123 ALA A CA 1
ATOM 931 C C . ALA A 1 123 ? 15.044 -16.105 46.470 1.00 63.62 123 ALA A C 1
ATOM 933 O O . ALA A 1 123 ? 14.094 -15.802 47.193 1.00 63.62 123 ALA A O 1
ATOM 934 N N . GLY A 1 124 ? 15.978 -16.977 46.869 1.00 58.72 124 GLY A N 1
ATOM 935 C CA . GLY A 1 124 ? 16.081 -17.484 48.244 1.00 58.72 124 GLY A CA 1
ATOM 936 C C . GLY A 1 124 ? 16.962 -18.729 48.391 1.00 58.72 124 GLY A C 1
ATOM 937 O O . GLY A 1 124 ? 16.909 -19.631 47.564 1.00 58.72 124 GLY A O 1
ATOM 938 N N . ALA A 1 125 ? 17.727 -18.807 49.486 1.00 57.81 125 ALA A N 1
ATOM 939 C CA . ALA A 1 125 ? 18.697 -19.877 49.776 1.00 57.81 125 ALA A CA 1
ATOM 940 C C . ALA A 1 125 ? 18.086 -21.279 50.024 1.00 57.81 125 ALA A C 1
ATOM 942 O O . ALA A 1 125 ? 18.814 -22.259 50.154 1.00 57.81 125 ALA A O 1
ATOM 943 N N . HIS A 1 126 ? 16.755 -21.392 50.077 1.00 56.75 126 HIS A N 1
ATOM 944 C CA . HIS A 1 126 ? 16.027 -22.653 50.249 1.00 56.75 126 HIS A CA 1
ATOM 945 C C . HIS A 1 126 ? 15.227 -22.989 48.984 1.00 56.75 126 HIS A C 1
ATOM 947 O O . HIS A 1 126 ? 13.993 -22.932 48.951 1.00 56.75 126 HIS A O 1
ATOM 953 N N . GLU A 1 127 ? 15.945 -23.315 47.915 1.00 53.47 127 GLU A N 1
ATOM 954 C CA . GLU A 1 127 ? 15.371 -23.756 46.649 1.00 53.47 127 GLU A CA 1
ATOM 955 C C . GLU A 1 127 ? 14.969 -25.241 46.737 1.00 53.47 127 GLU A C 1
ATOM 957 O O . GLU A 1 127 ? 15.794 -26.123 46.973 1.00 53.47 127 GLU A O 1
ATOM 962 N N . LYS A 1 128 ? 13.677 -25.550 46.561 1.00 58.78 128 LYS A N 1
ATOM 963 C CA . LYS A 1 128 ? 13.216 -26.929 46.324 1.00 58.78 128 LYS A CA 1
ATOM 964 C C . LYS A 1 128 ? 13.193 -27.160 44.810 1.00 58.78 128 LYS A C 1
ATOM 966 O O . LYS A 1 128 ? 12.488 -26.432 44.114 1.00 58.78 128 LYS A O 1
ATOM 971 N N . LYS A 1 129 ? 13.886 -28.204 44.329 1.00 58.12 129 LYS A N 1
ATOM 972 C CA . LYS A 1 129 ? 14.110 -28.561 42.903 1.00 58.12 129 LYS A CA 1
ATOM 973 C C . LYS A 1 129 ? 12.869 -28.649 41.988 1.00 58.12 129 LYS A C 1
ATOM 975 O O . LYS A 1 129 ? 13.041 -28.778 40.785 1.00 58.12 129 LYS A O 1
ATOM 980 N N . ASN A 1 130 ? 11.647 -28.556 42.517 1.00 57.38 130 ASN A N 1
ATOM 981 C CA . ASN A 1 130 ? 10.403 -28.716 41.753 1.00 57.38 130 ASN A CA 1
ATOM 982 C C . ASN A 1 130 ? 9.544 -27.443 41.607 1.00 57.38 130 ASN A C 1
ATOM 984 O O . ASN A 1 130 ? 8.430 -27.552 41.104 1.00 57.38 130 ASN A O 1
ATOM 988 N N . ASN A 1 131 ? 9.990 -26.249 42.034 1.00 58.69 131 ASN A N 1
ATOM 989 C CA . ASN A 1 131 ? 9.207 -25.018 41.810 1.00 58.69 131 ASN A CA 1
ATOM 990 C C . ASN A 1 131 ? 10.056 -23.722 41.836 1.00 58.69 131 ASN A C 1
ATOM 992 O O . ASN A 1 131 ? 9.969 -22.927 42.777 1.00 58.69 131 ASN A O 1
ATOM 996 N N . GLY A 1 132 ? 10.915 -23.540 40.823 1.00 65.00 132 GLY A N 1
ATOM 997 C CA . GLY A 1 132 ? 11.923 -22.463 40.749 1.00 65.00 132 GLY A CA 1
ATOM 998 C C . GLY A 1 132 ? 11.456 -21.117 40.171 1.00 65.00 132 GLY A C 1
ATOM 999 O O . GLY A 1 132 ? 12.240 -20.171 40.124 1.00 65.00 132 GLY A O 1
ATOM 1000 N N . LEU A 1 133 ? 10.196 -20.995 39.739 1.00 70.06 133 LEU A N 1
ATOM 1001 C CA . LEU A 1 133 ? 9.680 -19.802 39.054 1.00 70.06 133 LEU A CA 1
ATOM 1002 C C . LEU A 1 133 ? 8.461 -19.225 39.779 1.00 70.06 133 LEU A C 1
ATOM 1004 O O . LEU A 1 133 ? 7.535 -19.949 40.140 1.00 70.06 133 LEU A O 1
ATOM 1008 N N . TRP A 1 134 ? 8.458 -17.909 39.969 1.00 68.44 134 TRP A N 1
ATOM 1009 C CA . TRP A 1 134 ? 7.302 -17.129 40.405 1.00 68.44 134 TRP A CA 1
ATOM 1010 C C . TRP A 1 134 ? 6.664 -16.502 39.172 1.00 68.44 134 TRP A C 1
ATOM 1012 O O . TRP A 1 134 ? 7.369 -16.082 38.256 1.00 68.44 134 TRP A O 1
ATOM 1022 N N . ARG A 1 135 ? 5.332 -16.419 39.141 1.00 74.00 135 ARG A N 1
ATOM 1023 C CA . ARG A 1 135 ? 4.616 -15.627 38.137 1.00 74.00 135 ARG A CA 1
ATOM 1024 C C . ARG A 1 135 ? 4.132 -14.353 38.797 1.00 74.00 135 ARG A C 1
ATOM 1026 O O . ARG A 1 135 ? 3.370 -14.413 39.760 1.00 74.00 135 ARG A O 1
ATOM 1033 N N . MET A 1 136 ? 4.605 -13.222 38.297 1.00 71.06 136 MET A N 1
ATOM 1034 C CA . MET A 1 136 ? 4.128 -11.918 38.725 1.00 71.06 136 MET A CA 1
ATOM 1035 C C . MET A 1 136 ? 3.034 -11.477 37.756 1.00 71.06 136 MET A C 1
ATOM 1037 O O . MET A 1 136 ? 3.238 -11.498 36.546 1.00 71.06 136 MET A O 1
ATOM 1041 N N . HIS A 1 137 ? 1.866 -11.124 38.292 1.00 74.50 137 HIS A N 1
ATOM 1042 C CA . HIS A 1 137 ? 0.753 -10.594 37.512 1.00 74.50 137 HIS A CA 1
ATOM 1043 C C . HIS A 1 137 ? 0.660 -9.094 37.773 1.00 74.50 137 HIS A C 1
ATOM 1045 O O . HIS A 1 137 ? 0.206 -8.674 38.838 1.00 74.50 137 HIS A O 1
ATOM 1051 N N . CYS A 1 138 ? 1.117 -8.296 36.813 1.00 67.50 138 CYS A N 1
ATOM 1052 C CA . CYS A 1 138 ? 1.069 -6.843 36.895 1.00 67.50 138 CYS A CA 1
ATOM 1053 C C . CYS A 1 138 ? -0.115 -6.336 36.078 1.00 67.50 138 CYS A C 1
ATOM 1055 O O . CYS A 1 138 ? -0.200 -6.580 34.876 1.00 67.50 138 CYS A O 1
ATOM 1057 N N . ALA A 1 139 ? -1.026 -5.628 36.738 1.00 69.69 139 ALA A N 1
ATOM 1058 C CA . ALA A 1 139 ? -2.091 -4.892 36.081 1.00 69.69 139 ALA A CA 1
ATOM 1059 C C . ALA A 1 139 ? -1.692 -3.419 35.996 1.00 69.69 139 ALA A C 1
ATOM 1061 O O . ALA A 1 139 ? -1.517 -2.769 37.026 1.00 69.69 139 ALA A O 1
ATOM 1062 N N . PHE A 1 140 ? -1.592 -2.889 34.782 1.00 58.22 140 PHE A N 1
ATOM 1063 C CA . PHE A 1 140 ? -1.415 -1.455 34.567 1.00 58.22 140 PHE A CA 1
ATOM 1064 C C . PHE A 1 140 ? -2.801 -0.822 34.401 1.00 58.22 140 PHE A C 1
ATOM 1066 O O . PHE A 1 140 ? -3.613 -1.295 33.604 1.00 58.22 140 PHE A O 1
ATOM 1073 N N . GLY A 1 141 ? -3.109 0.190 35.212 1.00 59.50 141 GLY A N 1
ATOM 1074 C CA . GLY A 1 141 ? -4.373 0.926 35.165 1.00 59.50 141 GLY A CA 1
ATOM 1075 C C . GLY A 1 141 ? -4.133 2.411 34.909 1.00 59.50 141 GLY A C 1
ATOM 1076 O O . GLY A 1 141 ? -3.140 2.951 35.393 1.00 59.50 141 GLY A O 1
ATOM 1077 N N . SER A 1 142 ? -5.036 3.030 34.146 1.00 55.44 142 SER A N 1
ATOM 1078 C CA . SER A 1 142 ? -5.266 4.480 34.120 1.00 55.44 142 SER A CA 1
ATOM 1079 C C . SER A 1 142 ? -5.995 4.936 35.376 1.00 55.44 142 SER A C 1
ATOM 1081 O O . SER A 1 142 ? -6.942 4.201 35.756 1.00 55.44 142 SER A O 1
#

Secondary structure (DSSP, 8-state):
--GGGGSSHHHHHHHHHTTHHHHHHHHHHHTTS-S--TTB--HHHHHHHHHHHHHSSS-HHHHHHHHHHTTSB---HHHHHHHHTT-HHHHHHHHHHHHH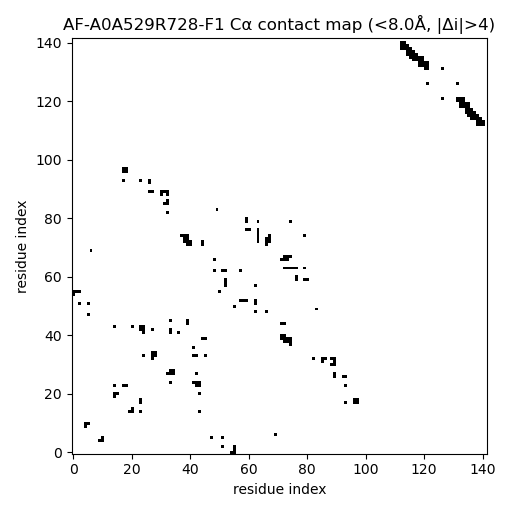HHHHHS-TT----EEEEEEEEPPSS---TT--EEEEEEEE--

Mean predicted aligned error: 12.9 Å

Solvent-accessible surface area (backbone atoms only — not comparable to full-atom values): 8441 Å² total; per-residue (Å²): 122,60,75,69,54,71,66,53,85,52,42,61,56,51,37,52,71,65,60,29,69,64,52,46,44,50,47,20,43,78,51,57,40,44,82,71,50,92,41,31,81,44,45,66,46,50,49,52,52,49,47,45,48,73,64,39,96,46,58,60,62,52,46,35,52,49,26,43,75,68,70,59,28,59,57,53,49,70,58,49,51,59,43,58,74,44,31,55,66,28,53,51,51,52,52,50,53,51,50,54,58,52,54,74,73,46,68,88,86,63,86,86,66,58,70,48,75,53,77,41,73,62,87,63,99,80,75,58,99,85,69,62,67,42,78,48,80,47,73,63,78,133